Protein AF-A0A6D2I7S6-F1 (afdb_monomer_lite)

Radius of gyration: 16.08 Å; chains: 1; bounding box: 39×19×43 Å

Secondary structure (DSSP, 8-state):
-HHHHHHHHHHHHHHHHHHHHHHHS-SS-S-S--TT----HHHHHHHHHHHHHHHHHTTS-HHHHHHHHHHHHHHHHP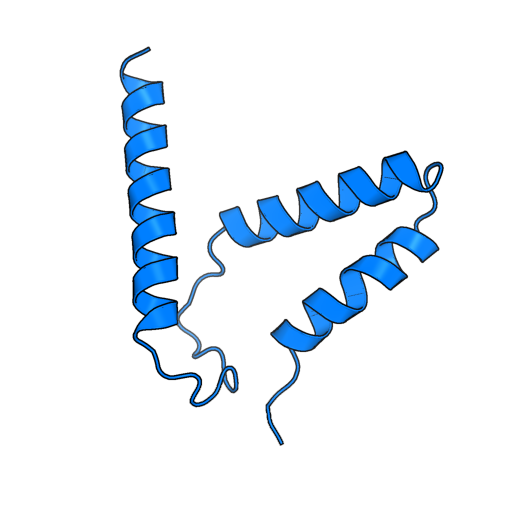PP-

pLDDT: mean 71.95, std 17.51, range [43.19, 97.12]

InterPro domains:
  IPR000999 Ribonuclease III domain [PS50142] (1-59)
  IPR036389 Ribonuclease III, endonuclease domain superfamily [G3DSA:1.10.1520.10] (1-80)
  IPR036389 Ribonuclease III, endonuclease domain superfamily [SSF69065] (4-73)

Sequence (81 aa):
MLLMISAQICLHKHISRTVGEFEHSSLQSTFGWDSAISFPKVLGDVIQSLAGAVFVDSGYNNEVVFASIKPLLGVMITPET

Structure (mmCIF, N/CA/C/O backbone):
data_AF-A0A6D2I7S6-F1
#
_entry.id   AF-A0A6D2I7S6-F1
#
loop_
_atom_site.group_PDB
_atom_site.id
_atom_site.type_symbol
_atom_site.label_atom_id
_atom_site.label_alt_id
_atom_site.label_comp_id
_atom_site.label_asym_id
_atom_site.label_entity_id
_atom_site.label_seq_id
_atom_site.pdbx_PDB_ins_code
_atom_site.Cartn_x
_atom_site.Cartn_y
_atom_site.Cartn_z
_atom_site.occupancy
_atom_site.B_iso_or_equiv
_atom_site.auth_seq_id
_atom_site.auth_comp_id
_atom_site.auth_asym_id
_atom_site.auth_atom_id
_atom_site.pdbx_PDB_model_num
ATOM 1 N N . MET A 1 1 ? -5.504 3.142 -31.462 1.00 58.91 1 MET A N 1
ATOM 2 C CA . MET A 1 1 ? -5.301 1.701 -31.179 1.00 58.91 1 MET A CA 1
ATOM 3 C C . MET A 1 1 ? -3.818 1.322 -31.108 1.00 58.91 1 MET A C 1
ATOM 5 O O . MET A 1 1 ? -3.397 0.857 -30.061 1.00 58.91 1 MET A O 1
ATOM 9 N N . LEU A 1 2 ? -2.998 1.607 -32.132 1.00 59.66 2 LEU A N 1
ATOM 10 C CA . LEU A 1 2 ? -1.544 1.330 -32.131 1.00 59.66 2 LEU A CA 1
ATOM 11 C C . LEU A 1 2 ? -0.759 1.953 -30.957 1.00 59.66 2 LEU A C 1
ATOM 13 O O . LEU A 1 2 ? 0.046 1.262 -30.342 1.00 59.66 2 LEU A O 1
ATOM 17 N N . LEU A 1 3 ? -1.051 3.208 -30.589 1.00 61.09 3 LEU A N 1
ATOM 18 C CA . LEU A 1 3 ? -0.390 3.901 -29.467 1.00 61.09 3 LEU A CA 1
ATOM 19 C C . LEU A 1 3 ? -0.638 3.222 -28.102 1.00 61.09 3 LEU A C 1
ATOM 21 O O . LEU A 1 3 ? 0.196 3.255 -27.200 1.00 61.09 3 LEU A O 1
ATOM 25 N N . MET A 1 4 ? -1.807 2.592 -27.960 1.00 61.59 4 MET A N 1
ATOM 26 C CA . MET A 1 4 ? -2.219 1.912 -26.732 1.00 61.59 4 MET A CA 1
ATOM 27 C C . MET A 1 4 ? -1.499 0.567 -26.596 1.00 61.59 4 MET A C 1
ATOM 29 O O . MET A 1 4 ? -1.037 0.215 -25.517 1.00 61.59 4 MET A O 1
ATOM 33 N N . ILE A 1 5 ? -1.323 -0.139 -27.718 1.00 62.97 5 ILE A N 1
ATOM 34 C CA . ILE A 1 5 ? -0.576 -1.398 -27.780 1.00 62.97 5 ILE A CA 1
ATOM 35 C C . ILE A 1 5 ? 0.912 -1.147 -27.502 1.00 62.97 5 ILE A C 1
ATOM 37 O O . ILE A 1 5 ? 1.515 -1.872 -26.714 1.00 62.97 5 ILE A O 1
ATOM 41 N N . SER A 1 6 ? 1.504 -0.087 -28.067 1.00 65.00 6 SER A N 1
ATOM 42 C CA . SER A 1 6 ? 2.902 0.260 -27.778 1.00 65.00 6 SER A CA 1
ATOM 43 C C . SER A 1 6 ? 3.126 0.610 -26.305 1.00 65.00 6 SER A C 1
ATOM 45 O O . SER A 1 6 ? 4.117 0.174 -25.727 1.00 65.00 6 SER A O 1
ATOM 47 N N . ALA A 1 7 ? 2.195 1.335 -25.674 1.00 61.09 7 ALA A N 1
ATOM 48 C CA . ALA A 1 7 ? 2.278 1.661 -24.249 1.00 61.09 7 ALA A CA 1
ATOM 49 C C . ALA A 1 7 ? 2.193 0.405 -23.362 1.00 61.09 7 ALA A C 1
ATOM 51 O O . ALA A 1 7 ? 2.977 0.264 -22.425 1.00 61.09 7 ALA A O 1
ATOM 52 N N . GLN A 1 8 ? 1.303 -0.535 -23.697 1.00 68.75 8 GLN A N 1
ATOM 53 C CA . GLN A 1 8 ? 1.173 -1.819 -23.000 1.00 68.75 8 GLN A CA 1
ATOM 54 C C . GLN A 1 8 ? 2.428 -2.688 -23.142 1.00 68.75 8 GLN A C 1
ATOM 56 O O . GLN A 1 8 ? 2.896 -3.248 -22.156 1.00 68.75 8 GLN A O 1
ATOM 61 N N . ILE A 1 9 ? 3.028 -2.753 -24.334 1.00 72.81 9 ILE A N 1
ATOM 62 C CA . ILE A 1 9 ? 4.272 -3.504 -24.564 1.00 72.81 9 ILE A CA 1
ATOM 63 C C . ILE A 1 9 ? 5.431 -2.899 -23.765 1.00 72.81 9 ILE A C 1
ATOM 65 O O . ILE A 1 9 ? 6.210 -3.638 -23.165 1.00 72.81 9 ILE A O 1
ATOM 69 N N . CYS A 1 10 ? 5.553 -1.570 -23.734 1.00 68.81 10 CYS A N 1
ATOM 70 C CA . CYS A 1 10 ? 6.577 -0.896 -22.936 1.00 68.81 10 CYS A CA 1
ATOM 71 C C . CYS A 1 10 ? 6.385 -1.153 -21.438 1.00 68.81 10 CYS A C 1
ATOM 73 O O . CYS A 1 10 ? 7.362 -1.426 -20.744 1.00 68.81 10 CYS A O 1
ATOM 75 N N . LEU A 1 11 ? 5.140 -1.134 -20.956 1.00 66.81 11 LEU A N 1
ATOM 76 C CA . LEU A 1 11 ? 4.812 -1.432 -19.564 1.00 66.81 11 LEU A CA 1
ATOM 77 C C . LEU A 1 11 ? 5.125 -2.892 -19.208 1.00 66.81 11 LEU A C 1
ATOM 79 O O . LEU A 1 11 ? 5.817 -3.140 -18.225 1.00 66.81 11 LEU A O 1
ATOM 83 N N . HIS A 1 12 ? 4.707 -3.845 -20.044 1.00 72.25 12 HIS A N 1
ATOM 84 C CA . HIS A 1 12 ? 5.020 -5.266 -19.870 1.00 72.25 12 HIS A CA 1
ATOM 8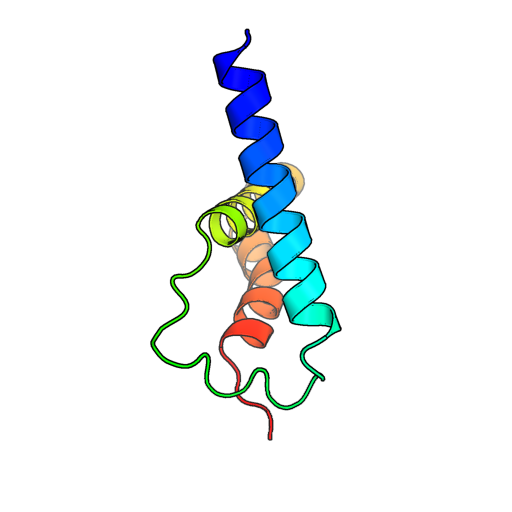5 C C . HIS A 1 12 ? 6.526 -5.528 -19.856 1.00 72.25 12 HIS A C 1
ATOM 87 O O . HIS A 1 12 ? 7.009 -6.283 -19.016 1.00 72.25 12 HIS A O 1
ATOM 93 N N . LYS A 1 13 ? 7.287 -4.880 -20.746 1.00 73.94 13 LYS A N 1
ATOM 94 C CA . LYS A 1 13 ? 8.752 -4.983 -20.759 1.00 73.94 13 LYS A CA 1
ATOM 95 C C . LYS A 1 13 ? 9.374 -4.417 -19.491 1.00 73.94 13 LYS A C 1
ATOM 97 O O . LYS A 1 13 ? 10.332 -4.996 -18.992 1.00 73.94 13 LYS A O 1
ATOM 102 N N . HIS A 1 14 ? 8.840 -3.315 -18.970 1.00 68.69 14 HIS A N 1
ATOM 103 C CA . HIS A 1 14 ? 9.374 -2.698 -17.762 1.00 68.69 14 HIS A CA 1
ATOM 104 C C . HIS A 1 14 ? 9.107 -3.567 -16.531 1.00 68.69 14 HIS A C 1
ATOM 106 O O . HIS A 1 14 ? 10.037 -3.857 -15.791 1.00 68.69 14 HIS A O 1
ATOM 112 N N . ILE A 1 15 ? 7.878 -4.073 -16.382 1.00 69.75 15 ILE A N 1
ATOM 113 C CA . ILE A 1 15 ? 7.496 -4.990 -15.299 1.00 69.75 15 ILE A CA 1
ATOM 114 C C . ILE A 1 15 ? 8.329 -6.272 -15.369 1.00 69.75 15 ILE A C 1
ATOM 116 O O . ILE A 1 15 ? 8.927 -6.670 -14.377 1.00 69.75 15 ILE A O 1
ATOM 120 N N . SER A 1 16 ? 8.426 -6.891 -16.549 1.00 74.06 16 SER A N 1
ATOM 121 C CA . SER A 1 16 ? 9.176 -8.139 -16.716 1.00 74.06 16 SER A CA 1
ATOM 122 C C . SER A 1 16 ? 10.673 -7.962 -16.461 1.00 74.06 16 SER A C 1
ATOM 124 O O . SER A 1 16 ? 11.312 -8.881 -15.958 1.00 74.06 16 SER A O 1
ATOM 126 N N . ARG A 1 17 ? 11.231 -6.791 -16.788 1.00 70.06 17 ARG A N 1
ATOM 127 C CA . ARG A 1 17 ? 12.624 -6.450 -16.494 1.00 70.06 17 ARG A CA 1
ATOM 128 C C . ARG A 1 17 ? 12.840 -6.228 -15.000 1.00 70.06 17 ARG A C 1
ATOM 130 O O . ARG A 1 17 ? 13.768 -6.807 -14.463 1.00 70.06 17 ARG A O 1
ATOM 137 N N . THR A 1 18 ? 11.977 -5.466 -14.329 1.00 66.69 18 THR A N 1
ATOM 138 C CA . THR A 1 18 ? 12.069 -5.245 -12.877 1.00 66.69 18 THR A CA 1
ATOM 139 C C . THR A 1 18 ? 11.926 -6.551 -12.098 1.00 66.69 18 THR A C 1
ATOM 141 O O . THR A 1 18 ? 12.695 -6.783 -11.177 1.00 66.69 18 THR A O 1
ATOM 144 N N . VAL A 1 19 ? 11.000 -7.433 -12.492 1.00 71.06 19 VAL A N 1
ATOM 145 C CA . VAL A 1 19 ? 10.854 -8.764 -11.880 1.00 71.06 19 VAL A CA 1
ATOM 146 C C . VAL A 1 19 ? 12.088 -9.626 -12.153 1.00 71.06 19 VAL A C 1
ATOM 148 O O . VAL A 1 19 ? 12.616 -10.230 -11.232 1.00 71.06 19 VAL A O 1
ATOM 151 N N . GLY A 1 20 ? 12.603 -9.647 -13.386 1.00 66.88 20 GLY A N 1
ATOM 152 C CA . GLY A 1 20 ? 13.813 -10.409 -13.713 1.00 66.88 20 GLY A CA 1
ATOM 153 C C . GLY A 1 20 ? 15.073 -9.907 -12.997 1.00 66.88 20 GLY A C 1
ATOM 154 O O . GLY A 1 20 ? 15.892 -10.714 -12.570 1.00 66.88 20 GLY A O 1
ATOM 155 N N . GLU A 1 21 ? 15.217 -8.590 -12.835 1.00 64.81 21 GLU A N 1
ATOM 156 C CA . GLU A 1 21 ? 16.293 -7.965 -12.057 1.00 64.81 21 GLU A CA 1
ATOM 157 C C . GLU A 1 21 ? 16.155 -8.291 -10.561 1.00 64.81 21 GLU A C 1
ATOM 159 O O . GLU A 1 21 ? 17.167 -8.566 -9.928 1.00 64.81 21 GLU A O 1
ATOM 164 N N . PHE A 1 22 ? 14.925 -8.348 -10.032 1.00 62.28 22 PHE A N 1
ATOM 165 C CA . PHE A 1 22 ? 14.627 -8.714 -8.641 1.00 62.28 22 PHE A CA 1
ATOM 166 C C . PHE A 1 22 ? 14.886 -10.199 -8.336 1.00 62.28 22 PHE A C 1
ATOM 168 O O . PHE A 1 22 ? 15.379 -10.529 -7.264 1.00 62.28 22 PHE A O 1
ATOM 175 N N . GLU A 1 23 ? 14.602 -11.096 -9.284 1.00 61.91 23 GLU A N 1
ATOM 176 C CA . GLU A 1 23 ? 14.869 -12.540 -9.160 1.00 61.91 23 GLU A CA 1
ATOM 177 C C . GLU A 1 23 ? 16.371 -12.868 -9.272 1.00 61.91 23 GLU A C 1
ATOM 179 O O . GLU A 1 23 ? 16.857 -13.806 -8.640 1.00 61.91 23 GLU A O 1
ATOM 184 N N . HIS A 1 24 ? 17.125 -12.102 -10.075 1.00 53.47 24 HIS A N 1
ATOM 185 C CA . HIS A 1 24 ? 18.576 -12.274 -10.231 1.00 53.47 24 HIS A CA 1
ATOM 186 C C . HIS A 1 24 ? 19.405 -11.526 -9.183 1.00 53.47 24 HIS A C 1
ATOM 188 O O . HIS A 1 24 ? 20.540 -11.934 -8.912 1.00 53.47 24 HIS A O 1
ATOM 194 N N . SER A 1 25 ? 18.874 -10.458 -8.585 1.00 48.69 25 SER A N 1
ATOM 195 C CA . SER A 1 25 ? 19.398 -9.935 -7.332 1.00 48.69 25 SER A CA 1
ATOM 196 C C . SER A 1 25 ? 19.031 -10.936 -6.250 1.00 48.69 25 SER A C 1
ATOM 198 O O . SER A 1 25 ? 17.911 -10.945 -5.749 1.00 48.69 25 SER A O 1
ATOM 200 N N . SER A 1 26 ? 19.978 -11.809 -5.905 1.00 45.72 26 SER A N 1
ATOM 201 C CA . SER A 1 26 ? 19.967 -12.519 -4.628 1.00 45.72 26 SER A CA 1
ATOM 202 C C . SER A 1 26 ? 19.371 -11.605 -3.561 1.00 45.72 26 SER A C 1
ATOM 204 O O . SER A 1 26 ? 19.798 -10.451 -3.497 1.00 45.72 26 SER A O 1
ATOM 206 N N . LEU A 1 27 ? 18.410 -12.116 -2.781 1.00 52.06 27 LEU A N 1
ATOM 207 C CA . LEU A 1 27 ? 17.841 -11.547 -1.549 1.00 52.06 27 LEU A CA 1
ATOM 208 C C . LEU A 1 27 ? 18.943 -11.239 -0.518 1.00 52.06 27 LEU A C 1
ATOM 210 O O . LEU A 1 27 ? 18.986 -11.777 0.580 1.00 52.06 27 LEU A O 1
ATOM 214 N N . GLN A 1 28 ? 19.908 -10.435 -0.915 1.00 43.94 28 GLN A N 1
ATOM 215 C CA . GLN A 1 28 ? 20.983 -9.922 -0.125 1.00 43.94 28 GLN A CA 1
ATOM 216 C C . GLN A 1 28 ? 20.630 -8.454 -0.022 1.00 43.94 28 GLN A C 1
ATOM 218 O O . GLN A 1 28 ? 20.949 -7.660 -0.905 1.00 43.94 28 GLN A O 1
ATOM 223 N N . SER A 1 29 ? 19.914 -8.143 1.058 1.00 47.19 29 SER A N 1
ATOM 224 C CA . SER A 1 29 ? 19.612 -6.794 1.495 1.00 47.19 29 SER A CA 1
ATOM 225 C C . SER A 1 29 ? 18.598 -6.052 0.608 1.00 47.19 29 SER A C 1
ATOM 227 O O . SER A 1 29 ? 18.954 -5.208 -0.207 1.00 47.19 29 SER A O 1
ATOM 229 N N . THR A 1 30 ? 17.301 -6.216 0.908 1.00 49.84 30 THR A N 1
ATOM 230 C CA . THR A 1 30 ? 16.322 -5.107 0.764 1.00 49.84 30 THR A CA 1
ATOM 231 C C . THR A 1 30 ? 16.646 -3.930 1.698 1.00 49.84 30 THR A C 1
ATOM 233 O O . THR A 1 30 ? 15.933 -2.929 1.717 1.00 49.84 30 THR A O 1
ATOM 236 N N . PHE A 1 31 ? 17.719 -4.042 2.485 1.00 45.50 31 PHE A N 1
ATOM 237 C CA . PHE A 1 31 ? 18.296 -2.971 3.269 1.00 45.50 31 PHE A CA 1
ATOM 238 C C . PHE A 1 31 ? 18.959 -1.930 2.358 1.00 45.50 31 PHE A C 1
ATOM 240 O O . PHE A 1 31 ? 19.710 -2.255 1.442 1.00 45.50 31 PHE A O 1
ATOM 247 N N . GLY A 1 32 ? 18.663 -0.657 2.627 1.00 48.88 32 GLY A N 1
ATOM 248 C CA . GLY A 1 32 ? 19.208 0.454 1.860 1.00 48.88 32 GLY A CA 1
ATOM 249 C C . GLY A 1 32 ? 18.768 0.391 0.403 1.00 48.88 32 GLY A C 1
ATOM 250 O O . GLY A 1 32 ? 19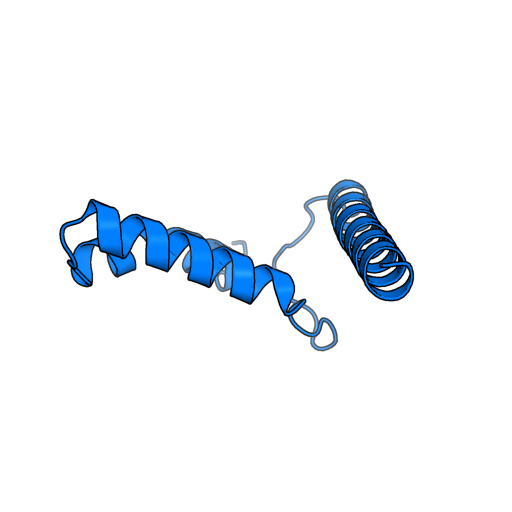.557 0.057 -0.472 1.00 48.88 32 GLY A O 1
ATOM 251 N N . TRP A 1 33 ? 17.507 0.743 0.147 1.00 54.66 33 TRP A N 1
ATOM 252 C CA . TRP A 1 33 ? 17.061 1.225 -1.156 1.00 54.66 33 TRP A CA 1
ATOM 253 C C . TRP A 1 33 ? 17.978 2.358 -1.601 1.00 54.66 33 TRP A C 1
ATOM 255 O O . TRP A 1 33 ? 17.780 3.522 -1.245 1.00 54.66 33 TRP A O 1
ATOM 265 N N . ASP A 1 34 ? 19.047 1.973 -2.289 1.00 45.50 34 ASP A N 1
ATOM 266 C CA . ASP A 1 34 ? 20.115 2.873 -2.646 1.00 45.50 34 ASP A CA 1
ATOM 267 C C . ASP A 1 34 ? 19.501 4.006 -3.461 1.00 45.50 34 ASP A C 1
ATOM 269 O O . ASP A 1 34 ? 18.634 3.798 -4.316 1.00 45.50 34 ASP A O 1
ATOM 273 N N . SER A 1 35 ? 19.915 5.210 -3.101 1.00 49.12 35 SER A N 1
ATOM 274 C CA . SER A 1 35 ? 19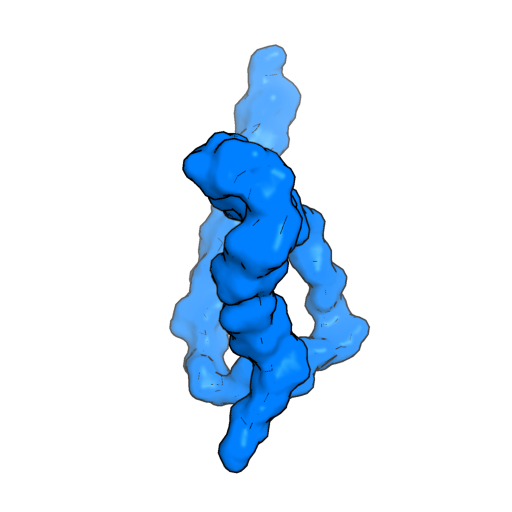.359 6.542 -3.370 1.00 49.12 35 SER A CA 1
ATOM 275 C C . SER A 1 35 ? 19.059 6.917 -4.840 1.00 49.12 35 SER A C 1
ATOM 277 O O . SER A 1 35 ? 18.771 8.075 -5.141 1.00 49.12 35 SER A O 1
ATOM 279 N N . ALA A 1 36 ? 19.087 5.956 -5.762 1.00 48.19 36 ALA A N 1
ATOM 280 C CA . ALA A 1 36 ? 18.906 6.094 -7.200 1.00 48.19 36 ALA A CA 1
ATOM 281 C C . ALA A 1 36 ? 17.659 5.388 -7.773 1.00 48.19 36 ALA A C 1
ATOM 283 O O . ALA A 1 36 ? 17.304 5.653 -8.926 1.00 48.19 36 ALA A O 1
ATOM 284 N N . ILE A 1 37 ? 16.965 4.515 -7.028 1.00 48.09 37 ILE A N 1
ATOM 285 C CA . ILE A 1 37 ? 15.746 3.868 -7.544 1.00 48.09 37 ILE A CA 1
ATOM 286 C C . ILE A 1 37 ? 14.535 4.763 -7.274 1.00 48.09 37 ILE A C 1
ATOM 288 O O . ILE A 1 37 ? 13.889 4.706 -6.231 1.00 48.09 37 ILE A O 1
ATOM 292 N N . SER A 1 38 ? 14.223 5.605 -8.263 1.00 54.50 38 SER A N 1
ATOM 293 C CA . SER A 1 38 ? 12.895 6.203 -8.421 1.00 54.50 38 SER A CA 1
ATOM 294 C C . SER A 1 38 ? 11.853 5.101 -8.266 1.00 54.50 38 SER A C 1
ATOM 296 O O . SER A 1 38 ? 11.843 4.150 -9.051 1.00 54.50 38 SER A O 1
ATOM 298 N N . PHE A 1 39 ? 11.010 5.220 -7.239 1.00 59.00 39 PHE A N 1
ATOM 299 C CA . PHE A 1 39 ? 9.914 4.295 -7.009 1.00 59.00 39 PHE A CA 1
ATOM 300 C C . PHE A 1 39 ? 9.134 4.139 -8.317 1.00 59.00 39 PHE A C 1
ATOM 302 O O . PHE A 1 39 ? 8.597 5.138 -8.816 1.00 59.00 39 PHE A O 1
ATOM 309 N N . PRO A 1 40 ? 9.102 2.943 -8.933 1.00 61.75 40 PRO A N 1
ATOM 310 C CA . PRO A 1 40 ? 8.425 2.803 -10.203 1.00 61.75 40 PRO A CA 1
ATOM 311 C C . PRO A 1 40 ? 6.961 3.147 -9.942 1.00 61.75 40 PRO A C 1
ATOM 313 O O . PRO A 1 40 ? 6.309 2.490 -9.141 1.00 61.75 40 PRO A O 1
ATOM 316 N N . LYS A 1 41 ? 6.466 4.223 -10.571 1.00 69.69 41 LYS A N 1
ATOM 317 C CA . LYS A 1 41 ? 5.127 4.801 -10.337 1.00 69.69 41 LYS A CA 1
ATOM 318 C C . LYS A 1 41 ? 4.026 3.733 -10.250 1.00 69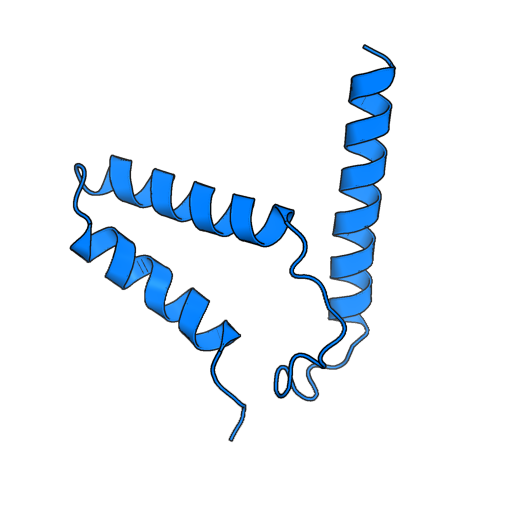.69 41 LYS A C 1
ATOM 320 O O . LYS A 1 41 ? 3.142 3.814 -9.406 1.00 69.69 41 LYS A O 1
ATOM 325 N N . VAL A 1 42 ? 4.178 2.681 -11.055 1.00 74.69 42 VAL A N 1
ATOM 326 C CA . VAL A 1 42 ? 3.316 1.498 -11.086 1.00 74.69 42 VAL A CA 1
ATOM 327 C C . VAL A 1 42 ? 3.186 0.772 -9.738 1.00 74.69 42 VAL A C 1
ATOM 329 O O . VAL A 1 42 ? 2.113 0.271 -9.436 1.00 74.69 42 VAL A O 1
ATOM 332 N N . LEU A 1 43 ? 4.215 0.732 -8.890 1.00 80.12 43 LEU A N 1
ATOM 333 C CA . LEU A 1 43 ? 4.139 0.100 -7.570 1.00 80.12 43 LEU A CA 1
ATOM 334 C C . LEU A 1 43 ? 3.234 0.898 -6.618 1.00 80.12 43 LEU A C 1
ATOM 336 O O . LEU A 1 43 ? 2.476 0.312 -5.848 1.00 80.12 43 LEU A O 1
ATOM 340 N N . GLY A 1 44 ? 3.242 2.228 -6.731 1.00 82.06 44 GLY A N 1
ATOM 341 C CA . GLY A 1 44 ? 2.317 3.104 -6.007 1.00 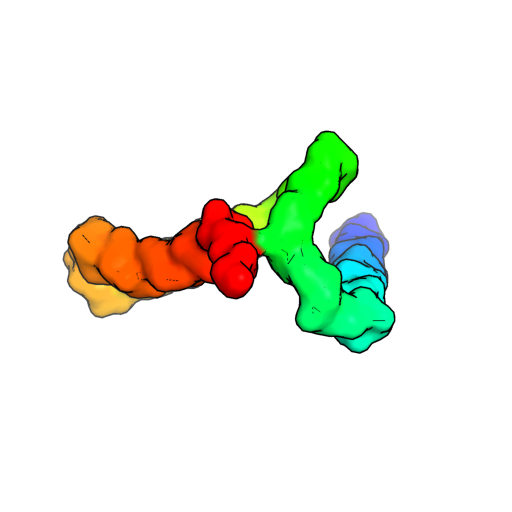82.06 44 GLY A CA 1
ATOM 342 C C . GLY A 1 44 ? 0.892 2.932 -6.499 1.00 82.06 44 GLY A C 1
ATOM 343 O O . GLY A 1 44 ? -0.019 2.781 -5.688 1.00 82.06 44 GLY A O 1
ATOM 344 N N . ASP A 1 45 ? 0.723 2.846 -7.819 1.00 83.56 45 ASP A N 1
ATOM 345 C CA . ASP A 1 45 ? -0.571 2.574 -8.444 1.00 83.56 45 ASP A CA 1
ATOM 346 C C . ASP A 1 45 ? -1.141 1.211 -7.988 1.00 83.56 45 ASP A C 1
ATOM 348 O O . ASP A 1 45 ? -2.343 1.096 -7.736 1.00 83.56 45 ASP A O 1
ATOM 352 N N . VAL A 1 46 ? -0.295 0.187 -7.810 1.00 88.44 46 VAL A N 1
ATOM 353 C CA . VAL A 1 46 ? -0.691 -1.142 -7.303 1.00 88.44 46 VAL A CA 1
ATOM 354 C C . VAL A 1 46 ? -1.107 -1.086 -5.831 1.00 88.44 46 VAL A C 1
ATOM 356 O O . VAL A 1 46 ? -2.190 -1.571 -5.497 1.00 88.44 46 VAL A O 1
ATOM 359 N N . ILE A 1 47 ? -0.305 -0.469 -4.954 1.00 89.50 47 ILE A N 1
ATOM 360 C CA . ILE A 1 47 ? -0.645 -0.333 -3.524 1.00 89.50 47 ILE A CA 1
ATOM 361 C C . ILE A 1 47 ? -1.932 0.486 -3.356 1.00 89.50 47 ILE A C 1
ATOM 363 O O . ILE A 1 47 ? -2.806 0.107 -2.577 1.00 89.50 47 ILE A O 1
ATOM 367 N N . GLN A 1 48 ? -2.093 1.570 -4.121 1.00 91.19 48 GLN A N 1
ATOM 368 C CA . GLN A 1 48 ? -3.301 2.396 -4.109 1.00 91.19 48 GLN A CA 1
ATOM 369 C C . GLN A 1 48 ? -4.530 1.623 -4.607 1.00 91.19 48 GLN A C 1
ATOM 371 O O . GLN A 1 48 ? -5.606 1.744 -4.020 1.00 91.19 48 GLN A O 1
ATOM 376 N N . SER A 1 49 ? -4.384 0.809 -5.656 1.00 94.50 49 SER A N 1
ATOM 377 C CA . SER A 1 49 ? -5.477 -0.029 -6.167 1.00 94.50 49 SER A CA 1
ATOM 378 C C . SER A 1 49 ? -5.912 -1.077 -5.139 1.00 94.50 49 SER A C 1
ATOM 380 O O . SER A 1 49 ? -7.108 -1.270 -4.928 1.00 94.50 49 SER A O 1
ATOM 382 N N . LEU A 1 50 ? -4.955 -1.703 -4.446 1.00 94.25 50 LEU A N 1
ATOM 383 C CA . LEU A 1 50 ? -5.233 -2.647 -3.362 1.00 94.25 50 LEU A CA 1
ATOM 384 C C . LEU A 1 50 ? -5.939 -1.963 -2.183 1.00 94.25 50 LEU A C 1
ATOM 386 O O . LEU A 1 50 ? -6.945 -2.471 -1.692 1.00 94.25 50 LEU A O 1
ATOM 390 N N . ALA A 1 51 ? -5.457 -0.791 -1.764 1.00 94.44 51 ALA A N 1
ATOM 391 C CA . ALA A 1 51 ? -6.091 -0.002 -0.712 1.00 94.44 51 ALA A CA 1
ATOM 392 C C . ALA A 1 51 ? -7.536 0.374 -1.079 1.00 94.44 51 ALA A C 1
ATOM 394 O O . ALA A 1 51 ? -8.430 0.253 -0.245 1.00 94.44 51 ALA A O 1
ATOM 395 N N . GLY A 1 52 ? -7.780 0.763 -2.335 1.00 94.81 52 GLY A N 1
ATOM 396 C CA . GLY A 1 52 ? -9.120 1.046 -2.849 1.00 94.81 52 GLY A CA 1
ATOM 397 C C . GLY A 1 52 ? -10.046 -0.173 -2.827 1.00 94.81 52 GLY A C 1
ATOM 398 O O . GLY A 1 52 ? -11.210 -0.044 -2.452 1.00 94.81 52 GLY A O 1
ATOM 399 N N . ALA A 1 53 ? -9.536 -1.362 -3.161 1.00 96.44 53 ALA A N 1
ATOM 400 C CA . ALA A 1 53 ? -10.308 -2.602 -3.086 1.00 96.44 53 ALA A CA 1
ATOM 401 C C . ALA A 1 53 ? -10.711 -2.940 -1.640 1.00 96.44 53 ALA A C 1
ATOM 403 O O . ALA A 1 53 ? -11.887 -3.178 -1.372 1.00 96.44 53 ALA A O 1
ATOM 404 N N . VAL A 1 54 ? -9.766 -2.873 -0.695 1.00 96.19 54 VAL A N 1
ATOM 405 C CA . VAL A 1 54 ? -10.036 -3.094 0.739 1.00 96.19 54 VAL A CA 1
ATOM 406 C C . VAL A 1 54 ? -10.992 -2.034 1.295 1.00 96.19 54 VAL A C 1
ATOM 408 O O . VAL A 1 54 ? -11.847 -2.338 2.124 1.00 96.19 54 VAL A O 1
ATOM 411 N N . PHE A 1 55 ? -10.892 -0.786 0.833 1.00 97.12 55 PHE A N 1
ATOM 412 C CA . PHE A 1 55 ? -11.779 0.296 1.261 1.00 97.12 55 PHE A CA 1
ATOM 413 C C . PHE A 1 55 ? -13.237 0.018 0.891 1.00 97.12 55 PHE A C 1
ATOM 415 O O . PHE A 1 55 ? -14.118 0.192 1.726 1.00 97.12 55 PHE A O 1
ATOM 422 N N . VAL A 1 56 ? -13.496 -0.461 -0.328 1.00 96.75 56 VAL A N 1
ATOM 423 C CA . VAL A 1 56 ? -14.853 -0.829 -0.760 1.00 96.75 56 VAL A CA 1
ATOM 424 C C . VAL A 1 56 ? -15.356 -2.071 -0.017 1.00 96.75 56 VAL A C 1
ATOM 426 O O . VAL A 1 56 ? -16.486 -2.066 0.465 1.00 96.75 56 VAL A O 1
ATOM 429 N N . ASP A 1 57 ? -14.522 -3.103 0.127 1.00 94.81 57 ASP A N 1
ATOM 430 C CA . ASP A 1 57 ? -14.895 -4.372 0.775 1.00 94.81 57 ASP A CA 1
ATOM 431 C C . ASP A 1 57 ? -15.181 -4.217 2.281 1.00 94.81 57 ASP A C 1
ATOM 433 O O . ASP A 1 57 ? -16.101 -4.820 2.826 1.00 94.81 57 ASP A O 1
ATOM 437 N N . SER A 1 58 ? -14.456 -3.320 2.951 1.00 94.88 58 SER A N 1
ATOM 438 C CA . SER A 1 58 ? -14.623 -3.038 4.384 1.00 94.88 58 SER A CA 1
ATOM 439 C C . SER A 1 58 ? -15.784 -2.092 4.718 1.00 94.88 58 SER A C 1
ATOM 441 O O . SER A 1 58 ? -15.916 -1.672 5.870 1.00 94.88 58 SER A O 1
ATOM 443 N N . GLY A 1 59 ? -16.615 -1.718 3.738 1.00 95.81 59 GLY A N 1
ATOM 444 C CA . GLY A 1 59 ? -17.693 -0.748 3.942 1.00 95.81 59 GLY A CA 1
ATOM 445 C C . GLY A 1 59 ? -17.170 0.661 4.224 1.00 95.81 59 GLY A C 1
ATOM 446 O O . GLY A 1 59 ? -17.729 1.373 5.057 1.00 95.81 59 GLY A O 1
ATOM 447 N N . TYR A 1 60 ? -16.102 1.063 3.531 1.00 94.31 60 TYR A N 1
ATOM 448 C CA . TYR A 1 60 ? -15.453 2.371 3.648 1.00 94.31 60 TYR A CA 1
ATOM 449 C C . TYR A 1 60 ? -14.741 2.605 4.995 1.00 94.31 60 TYR A C 1
ATOM 451 O O . TYR A 1 60 ? -14.659 3.737 5.482 1.00 94.31 60 TYR A O 1
ATOM 459 N N . ASN A 1 61 ? -14.187 1.548 5.602 1.00 95.38 61 ASN A N 1
ATOM 460 C CA . ASN A 1 61 ? -13.482 1.631 6.881 1.00 95.38 61 ASN A CA 1
ATOM 461 C C . ASN A 1 61 ? -11.969 1.866 6.700 1.00 95.38 61 ASN A C 1
ATOM 463 O O . ASN A 1 61 ? -11.202 0.964 6.362 1.00 95.38 61 ASN A O 1
ATOM 467 N N . ASN A 1 62 ? -11.522 3.087 7.002 1.00 93.50 62 ASN A N 1
ATOM 468 C CA . ASN A 1 62 ? -10.117 3.486 6.873 1.00 93.50 62 ASN A CA 1
ATOM 469 C C . ASN A 1 62 ? -9.167 2.775 7.852 1.00 93.50 62 ASN A C 1
ATOM 471 O O . ASN A 1 62 ? -7.993 2.597 7.529 1.00 93.50 62 ASN A O 1
ATOM 475 N N . GLU A 1 63 ? -9.643 2.358 9.028 1.00 96.44 63 GLU A N 1
ATOM 476 C CA . GLU A 1 63 ? -8.810 1.636 9.998 1.00 96.44 63 GLU A CA 1
ATOM 477 C C . GLU A 1 63 ? -8.453 0.244 9.479 1.00 96.44 63 GLU A C 1
ATOM 479 O O . GLU A 1 63 ? -7.305 -0.184 9.595 1.00 96.44 63 GLU A O 1
ATOM 484 N N . VAL A 1 64 ? -9.413 -0.424 8.831 1.00 94.75 64 VAL A N 1
ATOM 485 C CA . VAL A 1 64 ? -9.203 -1.725 8.181 1.00 94.75 64 VAL A CA 1
ATOM 486 C C . VAL A 1 64 ? -8.226 -1.582 7.019 1.00 94.75 64 VAL A C 1
ATOM 488 O O . VAL A 1 64 ? -7.255 -2.330 6.951 1.00 94.75 64 VAL A O 1
ATOM 491 N N . VAL A 1 65 ? -8.403 -0.570 6.160 1.00 95.62 65 VAL A N 1
ATOM 492 C CA . VAL A 1 65 ? -7.464 -0.283 5.060 1.00 95.62 65 VAL A CA 1
ATOM 493 C C . VAL A 1 65 ? -6.047 -0.073 5.588 1.00 95.62 65 VAL A C 1
ATOM 495 O O . VAL A 1 65 ? -5.103 -0.693 5.100 1.00 95.62 65 VAL A O 1
ATOM 498 N N . PHE A 1 66 ? -5.882 0.771 6.607 1.00 92.00 66 PHE A N 1
ATOM 499 C CA . PHE A 1 66 ? -4.568 1.044 7.177 1.00 92.00 66 PHE A CA 1
ATOM 500 C C . PHE A 1 66 ? -3.952 -0.206 7.813 1.00 92.00 66 PHE A C 1
ATOM 502 O O . PHE A 1 66 ? -2.781 -0.494 7.568 1.00 92.00 66 PHE A O 1
ATOM 509 N N . ALA A 1 67 ? -4.726 -0.985 8.571 1.00 94.69 67 ALA A N 1
ATOM 510 C CA . ALA A 1 67 ? -4.264 -2.237 9.167 1.00 94.69 67 ALA A CA 1
ATOM 511 C C . ALA A 1 67 ? -3.827 -3.264 8.109 1.00 94.69 67 ALA A C 1
ATOM 513 O O . ALA A 1 67 ? -2.833 -3.958 8.316 1.00 94.69 67 ALA A O 1
ATOM 514 N N . SER A 1 68 ? -4.516 -3.328 6.967 1.00 91.19 68 SER A N 1
ATOM 515 C CA . SER A 1 68 ? -4.183 -4.228 5.858 1.00 91.19 68 SER A CA 1
ATOM 516 C C . SER A 1 68 ? -2.950 -3.788 5.062 1.00 91.19 68 SER A C 1
ATOM 518 O O . SER A 1 68 ? -2.167 -4.634 4.638 1.00 91.19 68 SER A O 1
ATOM 520 N N . ILE A 1 69 ? -2.750 -2.482 4.856 1.00 90.62 69 ILE A N 1
ATOM 521 C CA . ILE A 1 69 ? -1.648 -1.951 4.031 1.00 90.62 69 ILE A CA 1
ATOM 522 C C . ILE A 1 69 ? -0.362 -1.730 4.843 1.00 90.62 69 ILE A C 1
ATOM 524 O O . ILE A 1 69 ? 0.740 -1.864 4.310 1.00 90.62 69 ILE A O 1
ATOM 528 N N . LYS A 1 70 ? -0.465 -1.437 6.144 1.00 88.12 70 LYS A N 1
ATOM 529 C CA . LYS A 1 70 ? 0.683 -1.163 7.026 1.00 88.12 70 LYS A CA 1
ATOM 530 C C . LYS A 1 70 ? 1.772 -2.251 7.005 1.00 88.12 70 LYS A C 1
ATOM 532 O O . LYS A 1 70 ? 2.938 -1.868 6.957 1.00 88.12 70 LYS A O 1
ATOM 537 N N . PRO A 1 71 ? 1.469 -3.565 7.005 1.00 85.88 71 PRO A N 1
ATOM 538 C CA . PRO A 1 71 ? 2.495 -4.603 6.889 1.00 85.88 71 PRO A CA 1
ATOM 539 C C . PRO A 1 71 ? 3.290 -4.519 5.579 1.00 85.88 71 PRO A C 1
ATOM 541 O O . PRO A 1 71 ? 4.506 -4.684 5.597 1.00 85.88 71 PRO A O 1
ATOM 544 N N . LEU A 1 72 ? 2.628 -4.193 4.462 1.00 83.06 72 LEU A N 1
ATOM 545 C CA . LEU A 1 72 ? 3.267 -4.048 3.148 1.00 83.06 72 LEU A CA 1
ATOM 546 C C . LEU A 1 72 ? 4.218 -2.848 3.123 1.00 83.06 72 LEU A C 1
ATOM 548 O O . LEU A 1 72 ? 5.342 -2.957 2.643 1.00 83.06 72 LEU A O 1
ATOM 552 N N . LEU A 1 73 ? 3.795 -1.725 3.709 1.00 80.00 73 LEU A N 1
ATOM 553 C CA . LEU A 1 73 ? 4.650 -0.547 3.875 1.00 80.00 73 LEU A CA 1
ATOM 554 C C . LEU A 1 73 ? 5.792 -0.797 4.868 1.00 80.00 73 LEU A C 1
ATOM 556 O O . LEU A 1 73 ? 6.868 -0.234 4.714 1.00 80.00 73 LEU A O 1
ATOM 560 N N . GLY A 1 74 ? 5.575 -1.649 5.873 1.00 71.50 74 GLY A N 1
ATOM 561 C CA . GLY A 1 74 ? 6.587 -2.045 6.850 1.00 71.50 74 GLY A CA 1
ATOM 562 C C . GLY A 1 74 ? 7.743 -2.809 6.208 1.00 71.50 74 GLY A C 1
ATOM 563 O O . GLY A 1 74 ? 8.893 -2.434 6.403 1.00 71.50 74 GLY A O 1
ATOM 564 N N . VAL A 1 75 ? 7.454 -3.820 5.384 1.00 65.94 75 VAL A N 1
ATOM 565 C CA . VAL A 1 75 ? 8.480 -4.605 4.657 1.00 65.94 75 VAL A CA 1
ATOM 566 C C . VAL A 1 75 ? 9.316 -3.728 3.718 1.00 65.94 75 VAL A C 1
ATOM 568 O O . VAL A 1 75 ? 10.471 -4.016 3.437 1.00 65.94 75 VAL A O 1
ATOM 571 N N . MET A 1 76 ? 8.734 -2.626 3.263 1.00 65.75 76 MET A N 1
ATOM 572 C CA . MET A 1 76 ? 9.371 -1.649 2.397 1.00 65.75 76 MET A CA 1
ATOM 573 C C . MET A 1 76 ? 10.357 -0.731 3.139 1.00 65.75 76 MET A C 1
ATOM 575 O O . MET A 1 76 ? 11.449 -0.463 2.657 1.00 65.75 76 MET A O 1
ATOM 579 N N . ILE A 1 77 ? 9.998 -0.255 4.329 1.00 62.62 77 ILE A N 1
ATOM 580 C CA . ILE A 1 77 ? 10.794 0.744 5.064 1.00 62.62 77 ILE A CA 1
ATOM 581 C C . ILE A 1 77 ? 11.709 0.151 6.143 1.00 62.62 77 ILE A C 1
ATOM 583 O O . ILE A 1 77 ? 12.508 0.888 6.720 1.00 62.62 77 ILE A O 1
ATOM 587 N N . THR A 1 78 ? 11.573 -1.138 6.472 1.00 50.44 78 THR A N 1
ATOM 588 C CA . THR A 1 78 ? 12.283 -1.732 7.615 1.00 50.44 78 THR A CA 1
ATOM 589 C C . THR A 1 78 ? 13.596 -2.385 7.164 1.00 50.44 78 THR A C 1
ATOM 591 O O . THR A 1 78 ? 13.556 -3.285 6.326 1.00 50.44 78 THR A O 1
ATOM 594 N N . PRO A 1 79 ? 14.757 -1.961 7.704 1.00 46.72 79 PRO A N 1
ATOM 595 C CA . PRO A 1 79 ? 16.042 -2.603 7.439 1.00 46.72 79 PRO A CA 1
ATOM 596 C C . PRO A 1 79 ? 16.075 -4.035 7.993 1.00 46.72 79 PRO A C 1
ATOM 598 O O . PRO A 1 79 ? 15.554 -4.287 9.081 1.00 46.72 79 PRO A O 1
ATOM 601 N N . GLU A 1 80 ? 16.709 -4.961 7.267 1.00 51.16 80 GLU A N 1
ATOM 602 C CA . GLU A 1 80 ? 17.055 -6.277 7.818 1.00 51.16 80 GLU A CA 1
ATOM 603 C C . GLU A 1 80 ? 17.989 -6.098 9.031 1.00 51.16 80 GLU A C 1
ATOM 605 O O . GLU A 1 80 ? 18.890 -5.256 9.013 1.00 51.16 80 GLU A O 1
ATOM 610 N N . THR A 1 81 ? 17.714 -6.848 10.102 1.00 43.19 81 THR A N 1
ATOM 611 C CA . THR A 1 81 ? 18.590 -7.009 11.279 1.00 43.19 81 THR A CA 1
ATOM 612 C C . THR A 1 81 ? 19.490 -8.211 11.055 1.00 43.19 81 THR A C 1
ATOM 614 O O . THR A 1 81 ? 20.673 -8.137 11.449 1.00 43.19 81 THR A O 1
#

Foldseek 3Di:
DVVVVVVVVVVVVVVVVVVVVVVVPDPPWPPPPDPPDDPPVVVVVVLVVVLVVQCVVVVNDPVSSCVVSVVVVCVNPPTDD

Organism: NCBI:txid1685480